Protein AF-A0A5B1L282-F1 (afdb_monomer)

pLDDT: mean 93.75, std 3.86, range [77.69, 98.19]

Organism: NCBI:txid2607660

Secondary structure (DSSP, 8-state):
-HHHHHHHHHHHHHHHHHHHHHHHHHHHHHHHHHHHHHHHHHTT--PPPPPP--------S-STT--HHHHHHHHHTT--

Radius of gyration: 22.95 Å; Cα contacts (8 Å, |Δi|>4): 18; chains: 1; bounding box: 38×62×45 Å

Solvent-accessible surface area (backbone atoms only — not comparable to full-atom values): 5011 Å² total; per-residue (Å²): 109,74,69,61,55,54,52,50,54,54,48,50,54,51,51,52,54,50,51,54,52,50,53,53,52,53,55,49,53,56,50,47,55,54,48,47,44,50,53,20,56,76,70,77,46,84,64,81,79,80,82,83,89,74,83,89,87,79,77,89,70,74,81,74,95,53,54,74,70,58,51,50,53,32,50,75,71,67,60,114

Foldseek 3Di:
DVVVVVVVVVVVVVVVVVVVVVVVVVVVVVVVLVVVQVVCVVVVHHDDDDDDPDDDDADPDDPPPDDPVVNVVCVVVVND

Structure (mmCIF, N/CA/C/O backbone):
data_AF-A0A5B1L282-F1
#
_entry.id   AF-A0A5B1L282-F1
#
loop_
_atom_site.group_PDB
_atom_site.id
_atom_site.type_symbol
_atom_site.label_atom_id
_atom_site.label_alt_id
_atom_site.label_comp_id
_atom_site.label_asym_id
_atom_site.label_entity_id
_atom_site.label_seq_id
_atom_site.pdbx_PDB_ins_code
_atom_site.Cartn_x
_atom_site.Cartn_y
_atom_site.Cartn_z
_atom_site.occupancy
_atom_site.B_iso_or_equiv
_atom_site.auth_seq_id
_atom_site.auth_comp_id
_atom_site.auth_asym_id
_atom_site.auth_atom_id
_atom_site.pdbx_PDB_model_num
ATOM 1 N N . THR A 1 1 ? -9.005 31.059 20.290 1.00 80.50 1 THR A N 1
ATOM 2 C CA . THR A 1 1 ? -10.430 31.179 20.675 1.00 80.50 1 THR A CA 1
ATOM 3 C C . THR A 1 1 ? -11.012 29.824 21.055 1.00 80.50 1 THR A C 1
ATOM 5 O O . THR A 1 1 ? -10.640 28.811 20.465 1.00 80.50 1 THR A O 1
ATOM 8 N N . LEU A 1 2 ? -11.920 29.791 22.037 1.00 83.50 2 LEU A N 1
ATOM 9 C CA . LEU A 1 2 ? -12.568 28.573 22.565 1.00 83.50 2 LEU A CA 1
ATOM 10 C C . LEU A 1 2 ? -13.204 27.694 21.467 1.00 83.50 2 LEU A C 1
ATOM 12 O O . LEU A 1 2 ? -13.083 26.470 21.496 1.00 83.50 2 LEU A O 1
ATOM 16 N N . LYS A 1 3 ? -13.762 28.318 20.422 1.00 87.56 3 LYS A N 1
ATOM 17 C CA . LYS A 1 3 ? -14.341 27.645 19.246 1.00 87.56 3 LYS A CA 1
ATOM 18 C C . LYS A 1 3 ? -13.341 26.745 18.497 1.00 87.56 3 LYS A C 1
ATOM 20 O O . LYS A 1 3 ? -13.706 25.657 18.061 1.00 87.56 3 LYS A O 1
ATOM 25 N N . ARG A 1 4 ? -12.065 27.150 18.397 1.00 87.50 4 ARG A N 1
ATOM 26 C CA . ARG A 1 4 ? -10.992 26.357 17.759 1.00 87.50 4 ARG A CA 1
ATOM 27 C C . ARG A 1 4 ? -10.594 25.140 18.601 1.00 87.50 4 ARG A C 1
ATOM 29 O O . ARG A 1 4 ? -10.282 24.093 18.045 1.00 87.50 4 ARG A O 1
ATOM 36 N N . ARG A 1 5 ? -10.630 25.262 19.934 1.00 86.69 5 ARG A N 1
ATOM 37 C CA . ARG A 1 5 ? -10.363 24.137 20.850 1.00 86.69 5 ARG A CA 1
ATOM 38 C C . ARG A 1 5 ? -11.483 23.098 20.781 1.00 86.69 5 ARG A C 1
ATOM 40 O O . ARG A 1 5 ? -11.202 21.917 20.609 1.00 86.69 5 ARG A O 1
ATOM 47 N N . SER A 1 6 ? -12.741 23.540 20.818 1.00 91.19 6 SER A N 1
ATOM 48 C CA . SER A 1 6 ? -13.906 22.653 20.686 1.00 91.19 6 SER A CA 1
ATOM 49 C C . SER A 1 6 ? -13.912 21.889 19.351 1.00 91.19 6 SER A C 1
ATOM 51 O O . SER A 1 6 ? -14.059 20.664 19.329 1.00 91.19 6 SER A O 1
ATOM 53 N N . SER A 1 7 ? -13.649 22.573 18.230 1.00 92.94 7 SER A N 1
ATOM 54 C CA . SER A 1 7 ? -13.601 21.916 16.918 1.00 92.94 7 SER A CA 1
ATOM 55 C C . SER A 1 7 ? -12.443 20.921 16.783 1.00 92.94 7 SER A C 1
ATOM 57 O O . SER A 1 7 ? -12.625 19.862 16.184 1.00 92.94 7 SER A O 1
ATOM 59 N N . ALA A 1 8 ? -11.280 21.202 17.379 1.00 93.31 8 ALA A N 1
ATOM 60 C CA . ALA A 1 8 ? -10.158 20.265 17.418 1.00 93.31 8 ALA A CA 1
ATOM 61 C C . ALA A 1 8 ? -10.493 18.985 18.206 1.00 93.31 8 ALA A C 1
ATOM 63 O O . ALA A 1 8 ? -10.182 17.886 17.748 1.00 93.31 8 ALA A O 1
ATOM 64 N N . ILE A 1 9 ? -11.185 19.105 19.346 1.00 94.31 9 ILE A N 1
ATOM 65 C CA . ILE A 1 9 ? -11.628 17.948 20.144 1.00 94.31 9 ILE A CA 1
ATOM 66 C C . ILE A 1 9 ? -12.629 17.097 19.353 1.00 94.31 9 ILE A C 1
ATOM 68 O O . ILE A 1 9 ? -12.491 15.873 19.309 1.00 94.31 9 ILE A O 1
ATOM 72 N N . LYS A 1 10 ? -13.600 17.730 18.679 1.00 95.38 10 LYS A N 1
ATOM 73 C CA . LYS A 1 10 ? -14.566 17.024 17.821 1.00 95.38 10 LYS A CA 1
ATOM 74 C C . LYS A 1 10 ? -13.862 16.259 16.694 1.00 95.38 10 LYS A C 1
ATOM 76 O O . LYS A 1 10 ? -14.120 15.071 16.521 1.00 95.38 10 LYS A O 1
ATOM 81 N N . LYS A 1 11 ? -12.913 16.902 16.001 1.00 95.75 11 LYS A N 1
ATOM 82 C CA . LYS A 1 11 ? -12.091 16.264 14.956 1.00 95.75 11 LYS A CA 1
ATOM 83 C C . LYS A 1 11 ? -11.282 15.086 15.496 1.00 95.75 11 LYS A C 1
ATOM 85 O O . LYS A 1 11 ? -11.253 14.039 14.865 1.00 95.75 11 LYS A O 1
ATOM 90 N N . LYS A 1 12 ? -10.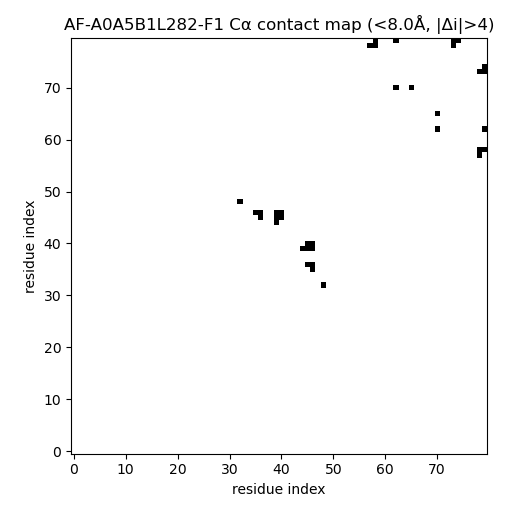662 15.217 16.675 1.00 95.81 12 LYS A N 1
ATOM 91 C CA . LYS A 1 12 ? -9.891 14.124 17.289 1.00 95.81 12 LYS A CA 1
ATOM 92 C C . LYS A 1 12 ? -10.763 12.894 17.554 1.00 95.81 12 LYS A C 1
ATOM 94 O O . LYS A 1 12 ? -10.340 11.784 17.248 1.00 95.81 12 LYS A O 1
ATOM 99 N N . ARG A 1 13 ? -11.981 13.087 18.076 1.00 96.38 13 ARG A N 1
ATOM 100 C CA . ARG A 1 13 ? -12.945 11.992 18.299 1.00 96.38 13 ARG A CA 1
ATOM 101 C C . ARG A 1 13 ? -13.328 11.295 16.993 1.00 96.38 13 ARG A C 1
ATOM 103 O O . ARG A 1 13 ? -13.377 10.072 16.944 1.00 96.38 13 ARG A O 1
ATOM 110 N N . GLU A 1 14 ? -13.558 12.065 15.935 1.00 97.19 14 GLU A N 1
ATOM 111 C CA . GLU A 1 14 ? -13.883 11.528 14.611 1.00 97.19 14 GLU A CA 1
ATOM 112 C C . GLU A 1 14 ? -12.716 10.741 13.997 1.00 97.19 14 GLU A C 1
ATOM 114 O O . GLU A 1 14 ? -12.914 9.627 13.517 1.00 97.19 14 GLU A O 1
ATOM 119 N N . ILE A 1 15 ? -11.492 11.276 14.066 1.00 97.25 15 ILE A N 1
ATOM 120 C CA . ILE A 1 15 ? -10.275 10.598 13.591 1.00 97.25 15 ILE A CA 1
ATOM 121 C C . ILE A 1 15 ? -10.066 9.284 14.342 1.00 97.25 15 ILE A C 1
ATOM 123 O O . ILE A 1 15 ? -9.780 8.268 13.716 1.00 97.25 15 ILE A O 1
ATOM 127 N N . PHE A 1 16 ? -10.249 9.289 15.665 1.00 97.62 16 PHE A N 1
ATOM 128 C CA . PHE A 1 16 ? -10.111 8.083 16.476 1.00 97.62 16 PHE A CA 1
ATOM 129 C C . PHE A 1 16 ? -11.116 7.004 16.054 1.00 97.62 16 PHE A C 1
ATOM 131 O O . PHE A 1 16 ? -10.726 5.865 15.808 1.00 97.62 16 PHE A O 1
ATOM 138 N N . LYS A 1 17 ? -12.388 7.380 15.865 1.00 97.75 17 LYS A N 1
ATOM 139 C CA . LYS A 1 17 ? -13.429 6.457 15.395 1.00 97.75 17 LYS A CA 1
ATOM 140 C C . LYS A 1 17 ? -13.126 5.900 13.997 1.00 97.75 17 LYS A C 1
ATOM 142 O O . LYS A 1 17 ? -13.337 4.716 13.754 1.00 97.75 17 LYS A O 1
ATOM 147 N N . ARG A 1 18 ? -12.605 6.725 13.081 1.00 97.81 18 ARG A N 1
ATOM 148 C CA . ARG A 1 18 ? -12.175 6.268 11.746 1.00 97.81 18 ARG A CA 1
ATOM 149 C C . ARG A 1 18 ? -11.002 5.295 11.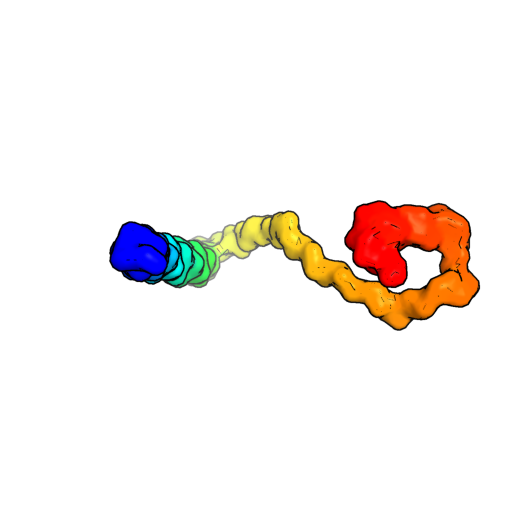821 1.00 97.81 18 ARG A C 1
ATOM 151 O O . ARG A 1 18 ? -11.017 4.276 11.144 1.00 97.81 18 ARG A O 1
ATOM 158 N N . ALA A 1 19 ? -10.006 5.586 12.655 1.00 97.88 19 ALA A N 1
ATOM 159 C CA . ALA A 1 19 ? -8.860 4.703 12.842 1.00 97.88 19 ALA A CA 1
ATOM 160 C C . ALA A 1 19 ? -9.294 3.328 13.374 1.00 97.88 19 ALA A C 1
ATOM 162 O O . ALA A 1 19 ? -8.858 2.306 12.852 1.00 97.88 19 ALA A O 1
ATOM 163 N N . GLU A 1 20 ? -10.206 3.297 14.350 1.00 97.69 20 GLU A N 1
ATOM 164 C CA . GLU A 1 20 ? -10.793 2.055 14.863 1.00 97.69 20 GLU A CA 1
ATOM 165 C C . GLU A 1 20 ? -11.494 1.249 13.755 1.00 97.69 20 GLU A C 1
ATOM 167 O O . GLU A 1 20 ? -11.269 0.043 13.625 1.00 97.69 20 GLU A O 1
ATOM 172 N N . GLN A 1 21 ? -12.292 1.917 12.914 1.00 98.06 21 GLN A N 1
ATOM 173 C CA . GLN A 1 21 ? -12.957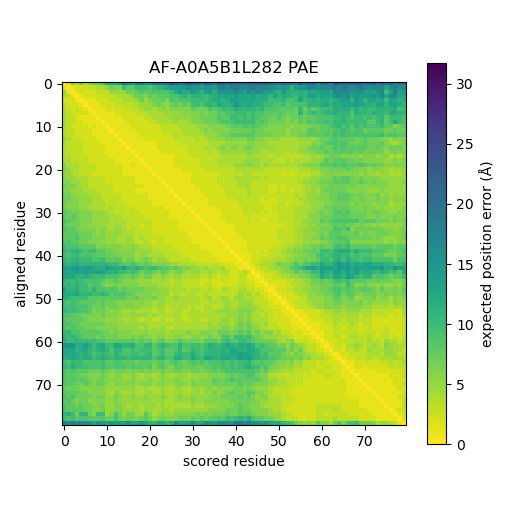 1.287 11.770 1.00 98.06 21 GLN A CA 1
ATOM 174 C C . GLN A 1 21 ? -11.955 0.684 10.777 1.00 98.06 21 GLN A C 1
ATOM 176 O O . GLN A 1 21 ? -12.109 -0.480 10.407 1.00 98.06 21 GLN A O 1
ATOM 181 N N . TYR A 1 22 ? -10.907 1.421 10.400 1.00 98.19 22 TYR A N 1
ATOM 182 C CA . TYR A 1 22 ? -9.882 0.926 9.475 1.00 98.19 22 TYR A CA 1
ATOM 183 C C . TYR A 1 22 ? -9.109 -0.266 10.045 1.00 98.19 22 TYR A C 1
ATOM 185 O O . TYR A 1 22 ? -8.888 -1.249 9.345 1.00 98.19 22 TYR A O 1
AT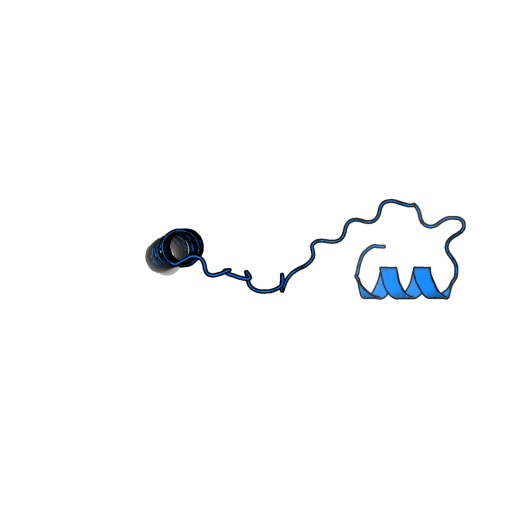OM 193 N N . VAL A 1 23 ? -8.751 -0.237 11.332 1.00 98.06 23 VAL A N 1
ATOM 194 C CA . VAL A 1 23 ? -8.082 -1.376 11.983 1.00 98.06 23 VAL A CA 1
ATOM 195 C C . VAL A 1 23 ? -8.975 -2.616 11.967 1.00 98.06 23 VAL A C 1
ATOM 197 O O . VAL A 1 23 ? -8.496 -3.716 11.683 1.00 98.06 23 VAL A O 1
ATOM 200 N N . LYS A 1 24 ? -10.273 -2.457 12.254 1.00 98.06 24 LYS A N 1
ATOM 201 C CA . LYS A 1 24 ? -11.234 -3.563 12.190 1.00 98.06 24 LYS A CA 1
ATOM 202 C C . LYS A 1 24 ? -11.332 -4.124 10.771 1.00 98.06 24 LYS A C 1
ATOM 204 O O . LYS A 1 24 ? -11.284 -5.340 10.607 1.00 98.06 24 LYS A O 1
ATOM 209 N N . GLU A 1 25 ? -11.433 -3.257 9.769 1.00 97.56 25 GLU A N 1
ATOM 210 C CA . GLU A 1 25 ? -11.510 -3.644 8.359 1.00 97.56 25 GLU A CA 1
ATOM 211 C C . GLU A 1 25 ? -10.275 -4.438 7.911 1.00 97.56 25 GLU A C 1
ATOM 213 O O . GLU A 1 25 ? -10.421 -5.537 7.375 1.00 97.56 25 GLU A O 1
ATOM 218 N N . TYR A 1 26 ? -9.065 -3.935 8.178 1.00 97.19 26 TYR A N 1
ATOM 219 C CA . TYR A 1 26 ? -7.825 -4.604 7.771 1.00 97.19 26 TYR A CA 1
ATOM 220 C C . TYR A 1 26 ? -7.648 -5.966 8.444 1.00 97.19 26 TYR A C 1
ATOM 222 O O . TYR A 1 26 ? -7.313 -6.940 7.774 1.00 97.19 26 TYR A O 1
ATOM 230 N N . ARG A 1 27 ? -7.964 -6.072 9.741 1.00 97.38 27 ARG A N 1
ATOM 231 C CA . ARG A 1 27 ? -7.894 -7.351 10.468 1.00 97.38 27 ARG A CA 1
ATOM 232 C C . ARG A 1 27 ? -8.898 -8.380 9.956 1.00 97.38 27 ARG A C 1
ATOM 234 O O . ARG A 1 27 ? -8.601 -9.570 9.980 1.00 97.38 27 ARG A O 1
ATOM 241 N N . ILE A 1 28 ? -10.099 -7.955 9.558 1.00 97.75 28 ILE A N 1
ATOM 242 C CA . ILE A 1 28 ? -11.101 -8.868 8.989 1.00 97.75 28 ILE A CA 1
ATOM 243 C C . ILE A 1 28 ? -10.612 -9.388 7.637 1.00 97.75 28 ILE A C 1
ATOM 245 O O . ILE A 1 28 ? -10.587 -10.600 7.449 1.00 97.75 28 ILE A O 1
ATOM 249 N N . LYS A 1 29 ? -10.143 -8.497 6.754 1.00 95.69 29 LYS A N 1
ATOM 250 C CA . LYS A 1 29 ? -9.616 -8.868 5.430 1.00 95.69 29 LYS A CA 1
ATOM 251 C C . LYS A 1 29 ? -8.473 -9.882 5.518 1.00 95.69 29 LYS A C 1
ATOM 253 O O . LYS A 1 29 ? -8.541 -10.924 4.878 1.00 95.69 29 LYS A O 1
ATOM 258 N N . GLU A 1 30 ? -7.483 -9.627 6.371 1.00 95.00 30 GLU A N 1
ATOM 259 C CA . GLU A 1 30 ? -6.346 -10.537 6.576 1.00 95.00 30 GLU A CA 1
ATOM 260 C C . GLU A 1 30 ? -6.797 -11.922 7.073 1.00 95.00 30 GLU A C 1
ATOM 262 O O . GLU A 1 30 ? -6.374 -12.962 6.564 1.00 95.00 30 GLU A O 1
ATOM 267 N N . ARG A 1 31 ? -7.711 -11.962 8.051 1.00 96.62 31 ARG A N 1
ATOM 268 C CA . ARG A 1 31 ? -8.245 -13.233 8.564 1.00 96.62 31 ARG A CA 1
ATOM 269 C C . ARG A 1 31 ? -9.062 -13.982 7.522 1.00 96.62 31 ARG A C 1
ATOM 271 O O . ARG A 1 31 ? -9.030 -15.212 7.518 1.00 96.62 31 ARG A O 1
ATOM 278 N N . ASP A 1 32 ? -9.800 -13.271 6.678 1.00 95.75 32 ASP A N 1
ATOM 279 C CA . ASP A 1 32 ? -10.596 -13.872 5.615 1.00 95.75 32 ASP A CA 1
ATOM 280 C C . ASP A 1 32 ? -9.714 -14.525 4.550 1.00 95.75 32 ASP A C 1
ATOM 282 O O . ASP A 1 32 ? -9.987 -15.663 4.173 1.00 95.75 32 ASP A O 1
ATOM 286 N N . GLU A 1 33 ? -8.614 -13.890 4.145 1.00 94.25 33 GLU A N 1
ATOM 287 C CA . GLU A 1 33 ? -7.638 -14.497 3.229 1.00 94.25 33 GLU A CA 1
ATOM 288 C C . GLU A 1 33 ? -7.061 -15.801 3.800 1.00 94.25 33 GLU A C 1
ATOM 290 O O . GLU A 1 33 ? -7.056 -16.838 3.130 1.00 94.25 33 GLU A O 1
ATOM 295 N N . ILE A 1 34 ? -6.661 -15.791 5.076 1.00 95.19 34 ILE A N 1
ATOM 296 C CA . ILE A 1 34 ? -6.156 -16.987 5.767 1.00 95.19 34 ILE A CA 1
ATOM 297 C C . ILE A 1 34 ? -7.241 -18.068 5.852 1.00 95.19 34 ILE A C 1
ATOM 299 O O . ILE A 1 34 ? -6.966 -19.255 5.651 1.00 95.19 34 ILE A O 1
ATOM 303 N N . ARG A 1 35 ? -8.483 -17.681 6.163 1.00 96.25 35 ARG A N 1
ATOM 304 C CA . ARG A 1 35 ? -9.624 -18.597 6.260 1.00 96.25 35 ARG A CA 1
ATOM 305 C C . ARG A 1 35 ? -9.896 -19.278 4.922 1.00 96.25 35 ARG A C 1
ATOM 307 O O . ARG A 1 35 ? -10.045 -20.498 4.905 1.00 96.25 35 ARG A O 1
ATOM 314 N N . LEU A 1 36 ? -9.926 -18.522 3.828 1.00 95.25 36 LEU A N 1
ATOM 315 C CA . LEU A 1 36 ? -10.154 -19.045 2.480 1.00 95.25 36 LEU A CA 1
ATOM 316 C C . LEU A 1 36 ? -9.034 -19.999 2.054 1.00 95.25 36 LEU A C 1
ATOM 318 O O . LEU A 1 36 ? -9.320 -21.103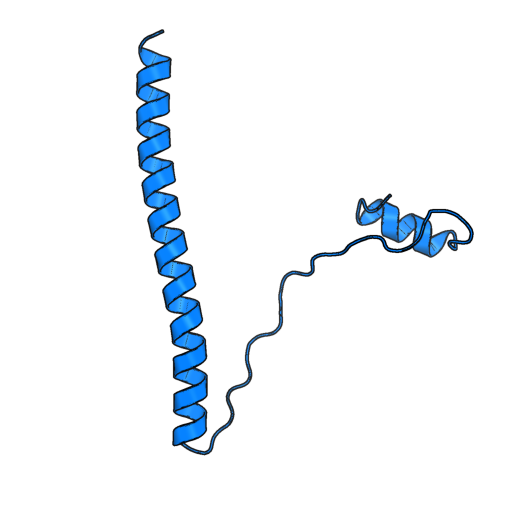 1.590 1.00 95.25 36 LEU A O 1
ATOM 322 N N . ALA A 1 37 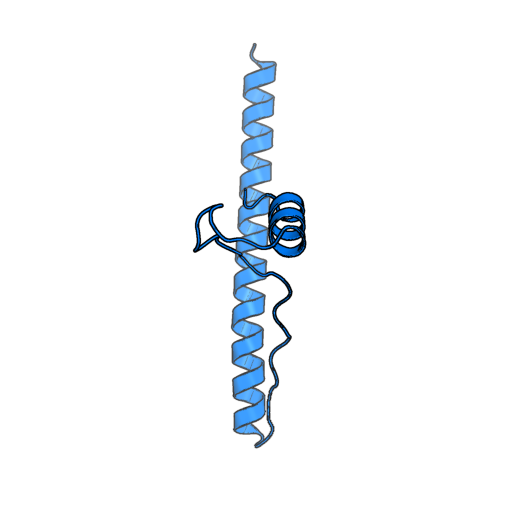? -7.774 -19.642 2.314 1.00 95.12 37 ALA A N 1
ATOM 323 C CA . ALA A 1 37 ? -6.634 -20.515 2.037 1.00 95.12 37 ALA A CA 1
ATOM 324 C C . ALA A 1 37 ? -6.713 -21.847 2.810 1.00 95.12 37 ALA A C 1
ATOM 326 O O . ALA A 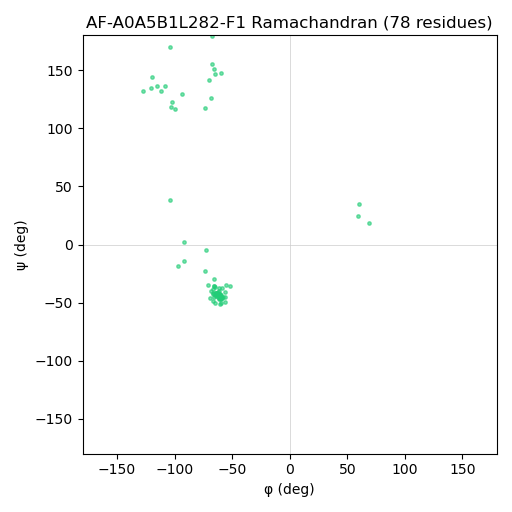1 37 ? -6.487 -22.919 2.245 1.00 95.12 37 ALA A O 1
ATO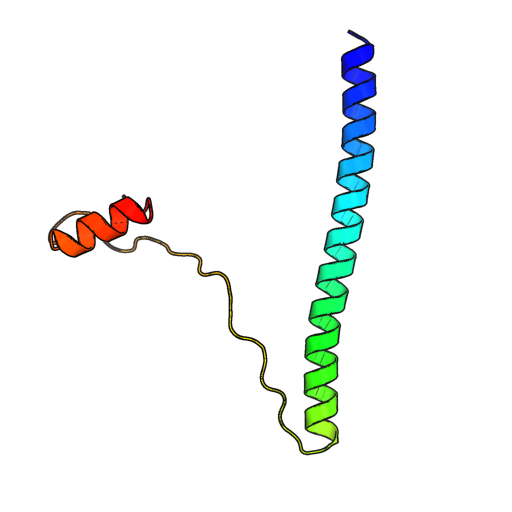M 327 N N . ARG A 1 38 ? -7.093 -21.807 4.096 1.00 95.69 38 ARG A N 1
ATOM 328 C CA . ARG A 1 38 ? -7.289 -23.015 4.920 1.00 95.69 38 ARG A CA 1
ATOM 329 C C . ARG A 1 38 ? -8.469 -23.858 4.442 1.00 95.69 38 ARG A C 1
ATOM 331 O O . ARG A 1 38 ? -8.357 -25.079 4.388 1.00 95.69 38 ARG A O 1
ATOM 338 N N . GLN A 1 39 ? -9.587 -23.229 4.084 1.00 96.00 39 GLN A N 1
ATOM 339 C CA . GLN A 1 39 ? -10.763 -23.931 3.563 1.00 96.00 39 GLN A CA 1
ATOM 340 C C . GLN A 1 39 ? -10.466 -24.636 2.240 1.00 96.00 39 GLN A C 1
ATOM 342 O O . GLN A 1 39 ? -10.871 -25.785 2.072 1.00 96.00 39 GLN A O 1
ATOM 347 N N . ALA A 1 40 ? -9.740 -23.976 1.336 1.00 95.56 40 ALA A N 1
ATOM 348 C CA . ALA A 1 40 ? -9.304 -24.572 0.083 1.00 95.56 40 ALA A CA 1
ATOM 349 C C . ALA A 1 40 ? -8.416 -25.796 0.352 1.00 95.56 40 ALA A C 1
ATOM 351 O O . ALA A 1 40 ? -8.752 -26.895 -0.088 1.00 95.56 40 ALA A O 1
ATOM 352 N N . ARG A 1 41 ? -7.386 -25.647 1.202 1.00 94.88 41 ARG A N 1
ATOM 353 C CA . ARG A 1 41 ? -6.484 -26.746 1.585 1.00 94.88 41 ARG A CA 1
ATOM 354 C C . ARG A 1 41 ? -7.225 -27.945 2.182 1.00 94.88 41 ARG A C 1
ATOM 356 O O . ARG A 1 41 ? -6.954 -29.074 1.792 1.00 94.88 41 ARG A O 1
ATOM 363 N N . ASN A 1 42 ? -8.174 -27.710 3.090 1.00 95.38 42 ASN A N 1
ATOM 364 C CA . ASN A 1 42 ? -8.946 -28.780 3.731 1.00 95.38 42 ASN A CA 1
ATOM 365 C C . ASN A 1 42 ? -9.851 -29.538 2.750 1.00 95.38 42 ASN A C 1
ATOM 367 O O . ASN A 1 42 ? -10.131 -30.711 2.962 1.00 95.38 42 ASN A O 1
ATOM 371 N N . ARG A 1 43 ? -10.330 -28.870 1.695 1.00 95.25 43 ARG A N 1
ATOM 372 C CA . ARG A 1 43 ? -11.192 -29.465 0.661 1.00 95.25 43 ARG A CA 1
ATOM 373 C C . ARG A 1 43 ? -10.406 -30.025 -0.530 1.00 95.25 43 ARG A C 1
ATOM 375 O O . ARG A 1 43 ? -11.027 -30.473 -1.485 1.00 95.25 43 ARG A O 1
AT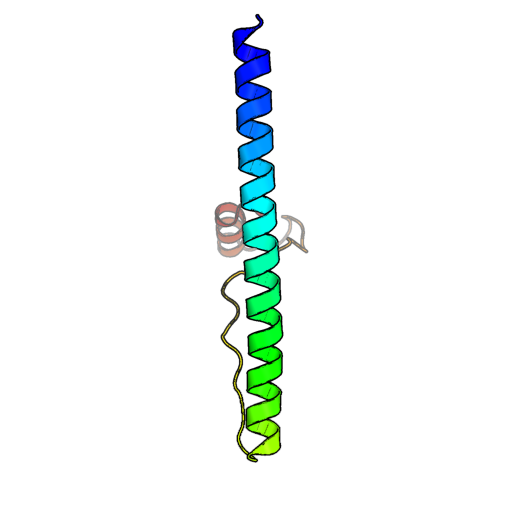OM 382 N N . GLY A 1 44 ? -9.071 -29.961 -0.504 1.00 93.56 44 GLY A N 1
ATOM 383 C CA . GLY A 1 44 ? -8.221 -30.349 -1.633 1.00 93.56 44 GLY A CA 1
ATOM 384 C C . GLY A 1 44 ? -8.316 -29.412 -2.844 1.00 93.56 44 GLY A C 1
ATOM 385 O O . GLY A 1 44 ? -7.954 -29.810 -3.944 1.00 93.56 44 GLY A O 1
ATOM 386 N N . ASN A 1 45 ? -8.812 -28.184 -2.658 1.00 94.50 45 ASN A N 1
ATOM 387 C CA . ASN A 1 45 ? -8.888 -27.155 -3.697 1.00 94.50 45 ASN A CA 1
ATOM 388 C C . ASN A 1 45 ? -7.795 -26.085 -3.489 1.00 94.50 45 ASN A C 1
ATOM 390 O O . ASN A 1 45 ? -7.152 -26.024 -2.438 1.00 94.50 45 ASN A O 1
ATOM 394 N N . TYR A 1 46 ? -7.610 -25.201 -4.466 1.00 92.44 46 TYR A N 1
ATOM 395 C CA . TYR A 1 46 ? -6.620 -24.127 -4.442 1.00 92.44 46 TYR A CA 1
ATOM 396 C C . TYR A 1 46 ? -7.288 -22.761 -4.270 1.00 92.44 46 TYR A C 1
ATOM 398 O O . TYR A 1 46 ? -8.292 -22.456 -4.910 1.00 92.44 46 TYR A O 1
ATOM 406 N N . TYR A 1 47 ? -6.716 -21.926 -3.402 1.00 94.31 47 TYR A N 1
ATOM 407 C CA . TYR A 1 47 ? -7.093 -20.521 -3.272 1.00 94.31 47 TYR A CA 1
ATOM 408 C C . TYR A 1 47 ? -6.047 -19.656 -3.973 1.00 94.31 47 TYR A C 1
ATOM 410 O O . TYR A 1 47 ? -4.867 -19.724 -3.629 1.00 94.31 47 TYR A O 1
ATOM 418 N N . VAL A 1 48 ? -6.484 -18.846 -4.937 1.00 92.88 48 VAL A N 1
ATOM 419 C CA . VAL A 1 48 ? -5.633 -17.870 -5.624 1.00 92.88 48 VAL A CA 1
ATOM 420 C C . VAL A 1 48 ? -5.886 -16.498 -4.993 1.00 92.88 48 VAL A C 1
ATOM 422 O O . VAL A 1 48 ? -7.021 -16.018 -5.053 1.00 92.88 48 VAL A O 1
ATOM 425 N N . PRO A 1 49 ? -4.882 -15.871 -4.353 1.00 91.69 49 PRO A N 1
ATOM 426 C CA . PRO A 1 49 ? -5.041 -14.533 -3.798 1.00 91.69 49 PRO A CA 1
ATOM 427 C C . PRO A 1 49 ? -5.221 -13.501 -4.919 1.00 91.69 49 PRO A C 1
ATOM 429 O O . PRO A 1 49 ? -4.775 -13.702 -6.047 1.00 91.69 49 PRO A O 1
ATOM 432 N N . GLY A 1 50 ? -5.870 -12.379 -4.603 1.00 91.38 50 GLY A N 1
ATOM 433 C CA . GLY A 1 50 ? -6.032 -11.283 -5.558 1.00 91.38 50 GLY A CA 1
ATOM 434 C C . GLY A 1 50 ? -4.700 -10.618 -5.918 1.00 91.38 50 GLY A C 1
ATOM 435 O O . GLY A 1 50 ? -3.779 -10.562 -5.103 1.00 91.38 50 GLY A O 1
ATOM 436 N N . GLU A 1 51 ? -4.614 -10.070 -7.130 1.00 94.19 51 GLU A N 1
ATOM 437 C CA . GLU A 1 51 ? -3.434 -9.328 -7.581 1.00 94.19 51 GLU A CA 1
ATOM 438 C C . GLU A 1 51 ? -3.216 -8.034 -6.777 1.00 94.19 51 GLU A C 1
ATOM 440 O O . GLU A 1 51 ? -4.161 -7.355 -6.352 1.00 94.19 51 GLU A O 1
ATOM 445 N N . ALA A 1 52 ? -1.947 -7.663 -6.589 1.00 93.81 52 ALA A N 1
ATOM 446 C CA . ALA A 1 52 ? -1.574 -6.442 -5.886 1.00 93.81 52 ALA A CA 1
ATOM 447 C C . ALA A 1 52 ? -1.963 -5.194 -6.698 1.00 93.81 52 ALA A C 1
ATOM 449 O O . ALA A 1 52 ? -1.557 -5.025 -7.844 1.00 93.81 52 ALA A O 1
ATOM 450 N N . LYS A 1 53 ? -2.718 -4.277 -6.078 1.00 94.25 53 LYS A N 1
ATOM 451 C CA . LYS A 1 53 ? -3.226 -3.055 -6.739 1.00 94.25 53 LYS A CA 1
ATOM 452 C C . LYS A 1 53 ? -2.314 -1.835 -6.610 1.00 94.25 53 LYS A C 1
ATOM 454 O O . LYS A 1 53 ? -2.537 -0.833 -7.283 1.00 94.25 53 LYS A O 1
ATOM 459 N N . LEU A 1 54 ? -1.341 -1.881 -5.703 1.00 95.19 54 LEU A N 1
ATOM 460 C CA . LEU A 1 54 ? -0.458 -0.762 -5.386 1.00 95.19 54 LEU A CA 1
ATOM 461 C C . LEU A 1 54 ? 0.995 -1.218 -5.487 1.00 95.19 54 LEU A C 1
ATOM 463 O O . LEU A 1 54 ? 1.366 -2.229 -4.896 1.00 95.19 54 LEU A O 1
ATOM 467 N N . ALA A 1 55 ? 1.813 -0.433 -6.183 1.00 94.75 55 ALA A N 1
ATOM 468 C CA . ALA A 1 55 ? 3.259 -0.590 -6.211 1.00 94.75 55 ALA A CA 1
ATOM 469 C C . ALA A 1 55 ? 3.923 0.632 -5.567 1.00 94.75 55 ALA A C 1
ATOM 471 O O . ALA A 1 55 ? 3.533 1.771 -5.832 1.00 94.75 55 ALA A O 1
ATOM 472 N N . PHE A 1 56 ? 4.938 0.394 -4.738 1.00 95.00 56 PHE A N 1
ATOM 473 C CA . PHE A 1 56 ? 5.805 1.438 -4.197 1.00 95.00 56 PHE A CA 1
ATOM 474 C C . PHE A 1 56 ? 7.138 1.407 -4.947 1.00 95.00 56 PHE A C 1
ATOM 476 O O . PHE A 1 56 ? 7.828 0.390 -4.935 1.00 95.00 56 PHE A O 1
ATOM 483 N N . VAL A 1 57 ? 7.480 2.496 -5.638 1.00 94.38 57 VAL A N 1
ATOM 484 C CA . VAL A 1 57 ? 8.636 2.551 -6.545 1.00 94.38 57 VAL A CA 1
ATOM 485 C C . VAL A 1 57 ? 9.704 3.475 -5.972 1.00 94.38 57 VAL A C 1
ATOM 487 O O . VAL A 1 57 ? 9.406 4.603 -5.587 1.00 94.38 57 VAL A O 1
ATOM 490 N N . ILE A 1 58 ? 10.953 3.006 -5.956 1.00 94.06 58 ILE A N 1
ATOM 491 C CA . ILE A 1 58 ? 12.125 3.763 -5.500 1.00 94.06 58 ILE A CA 1
ATOM 492 C C . ILE A 1 58 ? 13.123 3.867 -6.658 1.00 94.06 58 ILE A C 1
ATOM 494 O O . ILE A 1 58 ? 13.398 2.882 -7.344 1.00 94.06 58 ILE A O 1
ATOM 498 N N . GLY A 1 59 ? 13.670 5.063 -6.885 1.00 91.31 59 GLY A N 1
ATOM 499 C CA . GLY A 1 59 ? 14.728 5.280 -7.870 1.00 91.31 59 GLY A CA 1
ATOM 500 C C . GLY A 1 59 ? 16.067 4.730 -7.376 1.00 91.31 59 GLY A C 1
ATOM 501 O O . GLY A 1 59 ? 16.586 5.198 -6.370 1.00 91.31 59 GLY A O 1
ATOM 502 N N . ILE A 1 60 ? 16.628 3.748 -8.088 1.00 92.56 60 ILE A N 1
ATOM 503 C CA . ILE A 1 60 ? 17.893 3.087 -7.706 1.00 92.56 60 ILE A CA 1
ATOM 504 C C . ILE A 1 60 ? 19.133 3.653 -8.412 1.00 92.56 60 ILE A C 1
ATOM 506 O O . ILE A 1 60 ? 20.256 3.418 -7.977 1.00 92.56 60 ILE A O 1
ATOM 510 N N . ARG A 1 61 ? 18.950 4.365 -9.530 1.00 89.31 61 ARG A N 1
ATOM 511 C CA . ARG A 1 61 ? 20.032 4.911 -10.360 1.00 89.31 61 ARG A CA 1
ATOM 512 C C . ARG A 1 61 ? 19.911 6.430 -10.425 1.00 89.31 61 ARG A C 1
ATOM 514 O O . ARG A 1 61 ? 18.803 6.955 -10.498 1.00 89.31 61 ARG A O 1
ATOM 521 N N . GLY A 1 62 ? 21.054 7.113 -10.445 1.00 86.88 62 GLY A N 1
ATOM 522 C CA . GLY A 1 62 ? 21.127 8.553 -10.689 1.00 86.88 62 GLY A CA 1
ATOM 523 C C . GLY A 1 62 ? 20.739 8.956 -12.119 1.00 86.88 62 GLY A C 1
ATOM 524 O O . GLY A 1 62 ? 20.430 8.130 -12.974 1.00 86.88 62 GLY A O 1
ATOM 525 N N . ILE A 1 63 ? 20.783 10.260 -12.387 1.00 85.75 63 ILE A N 1
ATOM 526 C CA . ILE A 1 63 ? 20.299 10.864 -13.642 1.00 85.75 63 ILE A CA 1
ATOM 527 C C . ILE A 1 63 ? 21.244 10.586 -14.831 1.00 85.75 63 ILE A C 1
ATOM 529 O O . ILE A 1 63 ? 20.827 10.624 -15.993 1.00 85.75 63 ILE A O 1
ATOM 533 N N . ASN A 1 64 ? 22.515 10.288 -14.550 1.00 89.06 64 ASN A N 1
ATOM 534 C CA . ASN A 1 64 ? 23.544 10.085 -15.567 1.00 89.06 64 ASN A CA 1
ATOM 535 C C . ASN A 1 64 ? 23.315 8.785 -16.352 1.00 89.06 64 ASN A C 1
ATOM 537 O O . ASN A 1 64 ? 22.939 7.761 -15.787 1.00 89.06 64 ASN A O 1
ATOM 541 N N . GLN A 1 65 ? 23.577 8.833 -17.664 1.00 90.56 65 GLN A N 1
ATOM 542 C CA . GLN A 1 65 ? 23.459 7.692 -18.589 1.00 90.56 65 GLN A CA 1
ATOM 543 C C . GLN A 1 65 ? 22.046 7.074 -18.676 1.00 90.56 65 GLN A C 1
ATOM 545 O O . GLN A 1 65 ? 21.874 5.915 -19.047 1.00 90.56 65 GLN A O 1
ATOM 550 N N . VAL A 1 66 ? 21.006 7.854 -18.364 1.00 91.62 66 VAL A N 1
ATOM 551 C CA . VAL A 1 66 ? 19.605 7.456 -18.556 1.00 91.62 66 VAL A CA 1
ATOM 552 C C . VAL A 1 66 ? 19.105 7.954 -19.911 1.00 91.62 66 VAL A C 1
ATOM 554 O O . VAL A 1 66 ? 19.228 9.139 -20.233 1.00 91.62 66 VAL A O 1
ATOM 557 N N . SER A 1 67 ? 18.500 7.062 -20.702 1.00 94.38 67 SER A N 1
ATOM 558 C CA . SER A 1 67 ? 17.943 7.429 -22.007 1.00 94.38 67 SER A CA 1
ATOM 559 C C . SER A 1 67 ? 16.858 8.512 -21.866 1.00 94.38 67 SER A C 1
ATOM 561 O O . SER A 1 67 ? 16.114 8.522 -20.877 1.00 94.38 67 SER A O 1
ATOM 563 N N . PRO A 1 68 ? 16.702 9.422 -22.847 1.00 94.88 68 PRO A N 1
ATOM 564 C CA . PRO A 1 68 ? 15.727 10.510 -22.752 1.00 94.88 68 PRO A CA 1
ATOM 565 C C . PRO A 1 68 ? 14.287 10.039 -22.482 1.00 94.88 68 PRO A C 1
ATOM 567 O O . PRO A 1 68 ? 13.566 10.688 -21.722 1.00 94.88 68 PRO A O 1
ATOM 570 N N . LYS A 1 69 ? 13.890 8.882 -23.036 1.00 95.56 69 LYS A N 1
ATOM 571 C CA . LYS A 1 69 ? 12.567 8.273 -22.819 1.00 95.56 69 LYS A CA 1
ATOM 572 C C . LYS A 1 69 ? 12.372 7.845 -21.363 1.00 95.56 69 LYS A C 1
ATOM 574 O O . LYS A 1 69 ? 11.384 8.232 -20.745 1.00 95.56 69 LYS A O 1
ATOM 579 N N . VAL A 1 70 ? 13.327 7.106 -20.794 1.00 93.38 70 VAL A N 1
ATOM 580 C CA . VAL A 1 70 ? 13.254 6.644 -19.395 1.00 93.38 70 VAL A CA 1
ATOM 581 C C . VAL A 1 70 ? 13.289 7.831 -18.437 1.00 93.38 70 VAL A C 1
ATOM 583 O O . VAL A 1 70 ? 12.487 7.899 -17.509 1.00 93.38 70 VAL A O 1
ATOM 586 N N . ARG A 1 71 ? 14.138 8.827 -18.713 1.00 92.88 71 ARG A N 1
ATOM 587 C CA . ARG A 1 71 ? 14.198 10.066 -17.931 1.00 92.88 71 ARG A CA 1
ATOM 588 C C . ARG A 1 71 ? 12.842 10.770 -17.876 1.00 92.88 71 ARG A C 1
ATOM 590 O O . ARG A 1 71 ? 12.455 11.254 -16.816 1.00 92.88 71 ARG A O 1
ATOM 597 N N . LYS A 1 72 ? 12.101 10.813 -18.988 1.00 94.44 72 LYS A N 1
ATOM 598 C CA . LYS A 1 72 ? 10.763 11.420 -19.012 1.00 94.44 72 LYS A CA 1
ATOM 599 C C . LYS A 1 72 ? 9.745 10.606 -18.212 1.00 94.44 72 LYS A C 1
ATOM 601 O O . LYS A 1 72 ? 8.952 11.195 -17.487 1.00 94.44 72 LYS A O 1
ATOM 606 N N . VAL A 1 73 ? 9.798 9.278 -18.289 1.00 94.69 73 VAL A N 1
ATOM 607 C CA . VAL A 1 73 ? 8.925 8.392 -17.502 1.00 94.69 73 VAL A CA 1
ATOM 608 C C . VAL A 1 73 ? 9.161 8.574 -15.998 1.00 94.69 73 VAL A C 1
ATOM 610 O O . VAL A 1 73 ? 8.203 8.757 -15.252 1.00 94.69 73 VAL A O 1
ATOM 613 N N . LEU A 1 74 ? 10.419 8.631 -15.550 1.00 93.94 74 LEU A N 1
ATOM 614 C CA . LEU A 1 74 ? 10.747 8.882 -14.140 1.00 93.94 74 LEU A CA 1
ATOM 615 C C . LEU A 1 74 ? 10.247 10.252 -13.660 1.00 93.94 74 LEU A C 1
ATOM 617 O O . LEU A 1 74 ? 9.733 10.364 -12.550 1.00 93.94 74 LEU A O 1
ATOM 621 N N . GLN A 1 75 ? 10.313 11.283 -14.509 1.00 92.19 75 GLN A N 1
ATOM 622 C CA . GLN A 1 75 ? 9.732 12.594 -14.198 1.00 92.19 75 GLN A CA 1
ATOM 623 C C . GLN A 1 75 ? 8.213 12.529 -14.004 1.00 92.19 75 GLN A C 1
ATOM 625 O O . GLN A 1 75 ? 7.697 13.159 -13.084 1.00 92.19 75 GLN A O 1
ATOM 630 N N . LEU A 1 76 ? 7.498 11.764 -14.836 1.00 95.56 76 LEU A N 1
ATOM 631 C CA . LEU A 1 76 ? 6.046 11.583 -14.711 1.00 95.56 76 LEU A CA 1
ATOM 632 C C . LEU A 1 76 ? 5.675 10.829 -13.430 1.00 95.56 76 LEU A C 1
ATOM 634 O O . LEU A 1 76 ? 4.719 11.202 -12.754 1.00 95.56 76 LEU A O 1
ATOM 638 N N . PHE A 1 77 ? 6.476 9.833 -13.048 1.00 94.31 77 PHE A N 1
ATOM 639 C CA . PHE A 1 77 ? 6.338 9.152 -11.760 1.00 94.31 77 PHE A CA 1
ATOM 640 C C . PHE A 1 77 ? 6.787 9.997 -10.558 1.00 94.31 77 PHE A C 1
ATOM 642 O O . PHE A 1 77 ? 6.593 9.571 -9.423 1.00 94.31 77 PHE A O 1
ATOM 649 N N . ARG A 1 78 ? 7.331 11.202 -10.783 1.00 93.38 78 ARG A N 1
ATOM 650 C CA . ARG A 1 78 ? 7.896 12.087 -9.748 1.00 93.38 78 ARG A CA 1
ATOM 651 C C . ARG A 1 78 ? 9.069 11.449 -8.985 1.00 93.38 78 ARG A C 1
ATOM 653 O O . ARG A 1 78 ? 9.257 11.709 -7.805 1.00 93.38 78 ARG A O 1
ATOM 660 N N . LEU A 1 79 ? 9.868 10.646 -9.688 1.00 90.81 79 LEU A N 1
ATOM 661 C CA . LEU A 1 79 ? 11.071 9.958 -9.199 1.00 90.81 79 LEU A CA 1
ATOM 662 C C . LEU A 1 79 ? 12.355 10.646 -9.694 1.00 90.81 79 LEU A C 1
ATOM 664 O O . LEU A 1 79 ? 13.291 9.976 -10.131 1.00 90.81 79 LEU A O 1
ATOM 668 N N . ARG A 1 80 ? 12.348 11.979 -9.743 1.00 77.69 80 ARG A N 1
ATOM 669 C CA . ARG A 1 80 ? 13.460 12.782 -10.263 1.00 77.69 80 ARG A CA 1
ATOM 670 C C . ARG A 1 80 ? 14.424 13.174 -9.154 1.00 77.69 80 ARG A C 1
ATOM 672 O O . ARG A 1 80 ? 13.921 13.513 -8.064 1.00 77.69 80 ARG A O 1
#

InterPro domains:
  IPR012988 Large ribosomal subunit protein uL30, N-terminal, eukaryota [PF08079] (2-49)
  IPR016082 Large ribosomal subunit protein uL30-like, ferredoxin-like fold domain [PF00327] (55-80)
  IPR039699 Large ribosomal subunit protein uL30 [PTHR11524] (3-80)

Sequence (80 aa):
TLKRRSSAIKKKREIFKRAEQYVKEYRIKERDEIRLARQARNRGNYYVPGEAKLAFVIGIRGINQVSPKVRKVLQLFRLR

Mean predicted aligned error: 5.66 Å